Protein AF-A0A2W6ZMG3-F1 (afdb_monomer)

Foldseek 3Di:
DDDDPDDDDPVVVVVVVVVVVVVVLVVLLPDDLVRLVVQLVVLVVQLPDPPDDPVVNVVSVVSSVSSVVSNVVNVVVVVVVVVVVVVVVVVVVD

pLDDT: mean 84.31, std 15.58, range [38.16, 98.44]

Sequence (94 aa):
MTAAKKREPRASRVASEEMARESWATELAELSYNQARIALELALGQLQSEDLEVEAMADLYRLALGYARRCEQVLEQVEQEIIQLDTSNLEEER

Radius of gyration: 21.26 Å; Cα contacts (8 Å, |Δi|>4): 37; chains: 1; bounding box: 67×35×52 Å

Structure (mmCIF, N/CA/C/O backbone):
data_AF-A0A2W6ZMG3-F1
#
_entry.id   AF-A0A2W6ZMG3-F1
#
loop_
_atom_site.group_PDB
_atom_site.id
_atom_site.type_symbol
_atom_site.label_atom_id
_atom_site.label_alt_id
_atom_site.label_comp_id
_atom_site.label_asym_id
_atom_site.label_entity_id
_atom_site.label_seq_id
_atom_site.pdbx_PDB_ins_code
_atom_site.Cartn_x
_atom_site.Cartn_y
_atom_site.Cartn_z
_atom_site.occupancy
_atom_site.B_iso_or_equiv
_atom_site.auth_seq_id
_atom_site.auth_comp_id
_atom_site.auth_asym_id
_atom_site.auth_atom_id
_atom_site.pdbx_PDB_model_num
ATOM 1 N N . MET A 1 1 ? 38.762 -24.590 -24.684 1.00 38.16 1 MET A N 1
ATOM 2 C CA . MET A 1 1 ? 37.959 -24.938 -23.493 1.00 38.16 1 MET A CA 1
ATOM 3 C C . MET A 1 1 ? 36.659 -24.151 -23.558 1.00 38.16 1 MET A C 1
ATOM 5 O O . MET A 1 1 ? 36.645 -22.978 -23.223 1.00 38.16 1 MET A O 1
ATOM 9 N N . THR A 1 2 ? 35.599 -24.738 -24.110 1.00 39.25 2 THR A N 1
ATOM 10 C CA . THR A 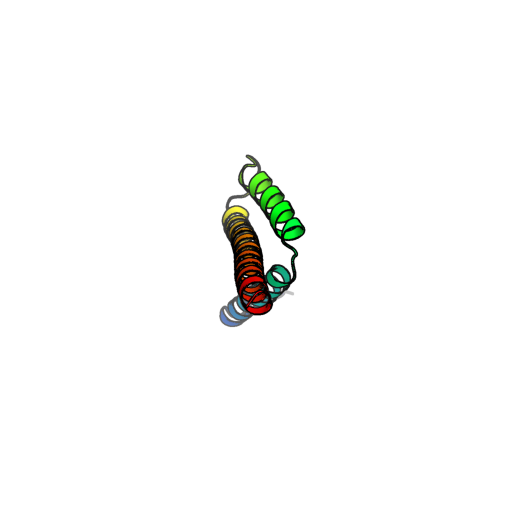1 2 ? 34.290 -24.083 -24.269 1.00 39.25 2 THR A CA 1
ATOM 11 C C . THR A 1 2 ? 33.403 -24.447 -23.085 1.00 39.25 2 THR A C 1
ATOM 13 O O . THR A 1 2 ? 32.972 -25.591 -22.962 1.00 39.25 2 THR A O 1
ATOM 16 N N . ALA A 1 3 ? 33.158 -23.484 -22.196 1.00 43.34 3 ALA A N 1
ATOM 17 C CA . ALA A 1 3 ? 32.217 -23.638 -21.095 1.00 43.34 3 ALA A CA 1
ATOM 18 C C . ALA A 1 3 ? 30.787 -23.727 -21.653 1.00 43.34 3 ALA A C 1
ATOM 20 O O . ALA A 1 3 ? 30.265 -22.770 -22.227 1.00 43.34 3 ALA A O 1
ATOM 21 N N . ALA A 1 4 ? 30.164 -24.895 -21.507 1.00 45.78 4 ALA A N 1
ATOM 22 C CA . ALA A 1 4 ? 28.765 -25.109 -21.843 1.00 45.78 4 ALA A CA 1
ATOM 23 C C . ALA A 1 4 ? 27.883 -24.312 -20.868 1.00 45.78 4 ALA A C 1
ATOM 25 O O . ALA A 1 4 ? 27.820 -24.611 -19.675 1.00 45.78 4 ALA A O 1
ATOM 26 N N . LYS A 1 5 ? 27.203 -23.281 -21.377 1.00 58.03 5 LYS A N 1
ATOM 27 C CA . LYS A 1 5 ? 26.227 -22.488 -20.623 1.00 58.03 5 LYS A CA 1
ATOM 28 C C . LYS A 1 5 ? 25.000 -23.364 -20.350 1.00 58.03 5 LYS A C 1
ATOM 30 O O . LYS A 1 5 ? 24.171 -23.583 -21.232 1.00 58.03 5 LYS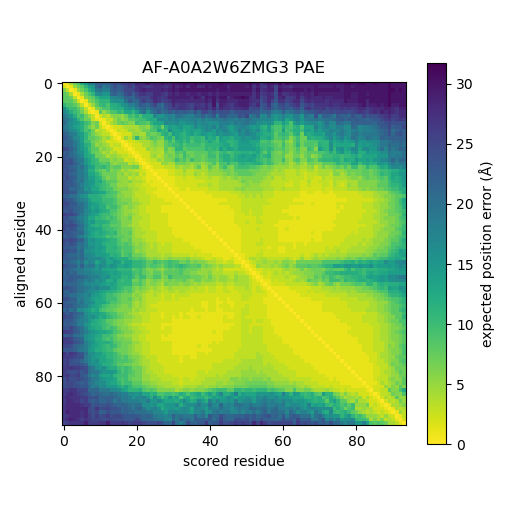 A O 1
ATOM 35 N N . LYS A 1 6 ? 24.944 -23.938 -19.144 1.00 57.50 6 LYS A N 1
ATOM 36 C CA . LYS A 1 6 ? 23.874 -24.820 -18.657 1.00 57.50 6 LYS A CA 1
ATOM 37 C C . LYS A 1 6 ? 22.553 -24.044 -18.678 1.00 57.50 6 LYS A C 1
ATOM 39 O O . LYS A 1 6 ? 22.357 -23.131 -17.886 1.00 57.50 6 LYS A O 1
ATOM 44 N N . ARG A 1 7 ? 21.679 -24.359 -19.637 1.00 59.59 7 ARG A N 1
ATOM 45 C CA . ARG A 1 7 ? 20.318 -23.815 -19.712 1.00 59.59 7 ARG A CA 1
ATOM 46 C C . ARG A 1 7 ? 19.508 -24.403 -18.558 1.00 59.59 7 ARG A C 1
ATOM 48 O O . ARG A 1 7 ? 19.357 -25.621 -18.494 1.00 59.59 7 ARG A O 1
ATOM 55 N N . GLU A 1 8 ? 19.028 -23.562 -17.649 1.00 62.56 8 GLU A N 1
ATOM 56 C CA . GLU A 1 8 ? 18.116 -24.008 -16.596 1.00 62.56 8 GLU A CA 1
ATOM 57 C C . GLU A 1 8 ? 16.796 -24.526 -17.190 1.00 62.56 8 GLU A C 1
ATOM 59 O O . GLU A 1 8 ? 16.290 -23.965 -18.170 1.00 62.56 8 GLU A O 1
ATOM 64 N N . PRO A 1 9 ? 16.228 -25.606 -16.627 1.00 66.94 9 PRO A N 1
ATOM 65 C CA . PRO A 1 9 ? 14.953 -26.135 -17.079 1.00 66.94 9 PRO A CA 1
ATOM 66 C C . PRO A 1 9 ? 13.827 -25.158 -16.724 1.00 66.94 9 PRO A C 1
ATOM 68 O O . PRO A 1 9 ? 13.741 -24.662 -15.604 1.00 66.94 9 PRO A O 1
ATOM 71 N N . ARG A 1 10 ? 12.922 -24.916 -17.680 1.00 59.38 10 ARG A N 1
ATOM 72 C CA . ARG A 1 10 ? 11.807 -23.953 -17.583 1.00 59.38 10 ARG A CA 1
ATOM 73 C C . ARG A 1 10 ? 10.948 -24.126 -16.316 1.00 59.38 10 ARG A C 1
ATOM 75 O O . ARG A 1 10 ? 10.448 -23.136 -15.804 1.00 59.38 10 ARG A O 1
ATOM 82 N N . ALA A 1 11 ? 10.837 -25.347 -15.788 1.00 67.94 11 ALA A N 1
ATOM 83 C CA . ALA A 1 11 ? 10.129 -25.656 -14.541 1.00 67.94 11 ALA A CA 1
ATOM 84 C C . ALA A 1 11 ? 10.812 -25.092 -13.275 1.00 67.94 11 ALA A C 1
ATOM 86 O O . ALA A 1 11 ? 10.123 -24.643 -12.368 1.00 67.94 11 ALA A O 1
ATOM 87 N N . SER A 1 12 ? 12.150 -25.050 -13.238 1.00 69.94 12 SER A N 1
ATOM 88 C CA . SER A 1 12 ? 12.930 -24.473 -12.125 1.00 69.94 12 SER A CA 1
ATOM 89 C C . SER A 1 12 ? 12.696 -22.967 -12.002 1.00 69.94 12 SER A C 1
ATOM 91 O O . SER A 1 12 ? 12.518 -22.436 -10.911 1.00 69.94 12 SER A O 1
ATOM 93 N N . ARG A 1 13 ? 12.621 -22.280 -13.148 1.00 71.19 13 ARG A N 1
ATOM 94 C CA . ARG A 1 13 ? 12.396 -20.832 -13.201 1.00 71.19 13 ARG A CA 1
ATOM 95 C C . ARG A 1 13 ? 10.984 -20.444 -12.758 1.00 71.19 13 ARG A C 1
ATOM 97 O O . ARG A 1 13 ? 10.831 -19.477 -12.030 1.00 71.19 13 ARG A O 1
ATOM 104 N N . VAL A 1 14 ? 9.976 -21.223 -13.157 1.00 67.19 14 VAL A N 1
ATOM 105 C CA . VAL A 1 14 ? 8.579 -20.999 -12.744 1.00 67.19 14 VAL A CA 1
ATOM 106 C C . VAL A 1 14 ? 8.422 -21.189 -11.235 1.00 67.19 14 VAL A C 1
ATOM 108 O O . VAL A 1 14 ? 7.862 -20.319 -10.584 1.00 67.19 14 VAL A O 1
ATOM 111 N N . ALA A 1 15 ? 9.002 -22.250 -10.666 1.00 66.62 15 ALA A N 1
ATOM 112 C CA . ALA A 1 15 ? 8.974 -22.469 -9.219 1.00 66.62 15 ALA A CA 1
ATOM 113 C C . ALA A 1 15 ? 9.661 -21.329 -8.438 1.00 66.62 15 ALA A C 1
ATOM 115 O O . ALA A 1 15 ? 9.161 -20.895 -7.405 1.00 66.62 15 ALA A O 1
ATOM 116 N N . SER A 1 16 ? 10.773 -20.794 -8.955 1.00 69.44 16 SER A N 1
ATOM 117 C CA . SER A 1 16 ? 11.457 -19.645 -8.347 1.00 69.44 16 SER A CA 1
ATOM 118 C C . SER A 1 16 ? 10.642 -18.348 -8.427 1.00 69.44 16 SER A C 1
ATOM 120 O O . SER A 1 16 ? 10.667 -17.560 -7.486 1.00 69.44 16 SER A O 1
ATOM 122 N N . GLU A 1 17 ? 9.939 -18.108 -9.537 1.00 68.81 17 GLU A N 1
ATOM 123 C CA . GLU A 1 17 ? 9.050 -16.949 -9.706 1.00 68.81 17 GLU A CA 1
ATOM 124 C C . GLU A 1 17 ? 7.824 -17.044 -8.778 1.00 68.81 17 GLU A C 1
ATOM 126 O O . GLU A 1 17 ? 7.343 -16.030 -8.278 1.00 68.81 17 GLU A O 1
ATOM 131 N N . GLU A 1 18 ? 7.332 -18.255 -8.520 1.00 67.44 18 GLU A N 1
ATOM 132 C CA . GLU A 1 18 ? 6.182 -18.526 -7.654 1.00 67.44 18 GLU A CA 1
ATOM 133 C C . GLU A 1 18 ? 6.535 -18.354 -6.169 1.00 67.44 18 GLU A C 1
ATOM 135 O O . GLU A 1 18 ? 5.853 -17.616 -5.461 1.00 67.44 18 GLU A O 1
ATOM 140 N N . MET A 1 19 ? 7.681 -18.888 -5.732 1.00 64.75 19 MET A N 1
ATOM 141 C CA . MET A 1 19 ? 8.212 -18.650 -4.383 1.00 64.75 19 MET A CA 1
ATOM 142 C C . MET A 1 19 ? 8.488 -17.163 -4.110 1.00 64.75 19 MET A C 1
ATOM 144 O O . MET A 1 19 ? 8.209 -16.665 -3.021 1.00 64.75 19 MET A O 1
ATOM 148 N N . ALA A 1 20 ? 9.015 -16.431 -5.098 1.00 69.06 20 ALA A N 1
ATOM 149 C CA . ALA A 1 20 ? 9.237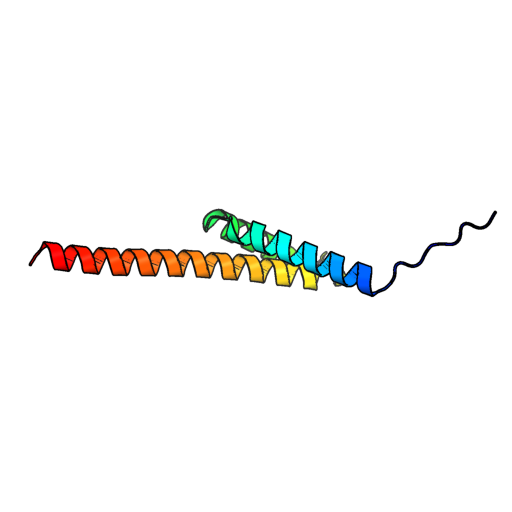 -14.992 -4.969 1.00 69.06 20 ALA A CA 1
ATOM 150 C C . ALA A 1 20 ? 7.917 -14.214 -4.814 1.00 69.06 20 ALA A C 1
ATOM 152 O O . ALA A 1 20 ? 7.854 -13.255 -4.045 1.00 69.06 20 ALA A O 1
ATOM 153 N N . ARG A 1 21 ? 6.846 -14.642 -5.499 1.00 72.31 21 ARG A N 1
ATOM 154 C CA . ARG A 1 21 ? 5.506 -14.051 -5.345 1.00 72.31 21 ARG A CA 1
ATOM 155 C C . ARG A 1 21 ? 4.904 -14.327 -3.969 1.00 72.31 21 ARG A C 1
ATOM 157 O O . ARG A 1 21 ? 4.295 -13.423 -3.407 1.00 72.31 21 ARG A O 1
ATOM 164 N N . GLU A 1 22 ? 5.079 -15.529 -3.424 1.00 72.94 22 GLU A N 1
ATOM 165 C CA . GLU A 1 22 ? 4.610 -15.877 -2.072 1.00 72.94 22 GLU A CA 1
ATOM 166 C C . GLU A 1 22 ? 5.355 -15.102 -0.974 1.00 72.94 22 GLU A C 1
ATOM 168 O O . GLU A 1 22 ? 4.721 -14.569 -0.059 1.00 72.94 22 GLU A O 1
ATOM 173 N N . SER A 1 23 ? 6.684 -14.97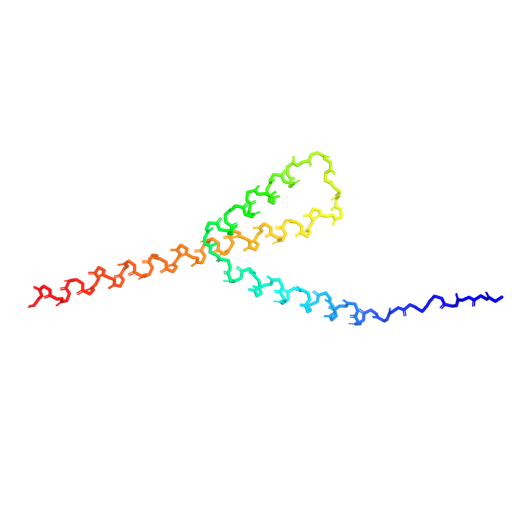7 -1.087 1.00 77.56 23 SER A N 1
ATOM 174 C CA . SER A 1 23 ? 7.493 -14.158 -0.168 1.00 77.56 23 SER A CA 1
ATOM 175 C C . SER A 1 23 ? 6.999 -12.717 -0.152 1.00 77.56 23 SER A C 1
ATOM 177 O O . SER A 1 23 ? 6.704 -12.151 0.897 1.00 77.56 23 SER A O 1
ATOM 179 N N . TRP A 1 24 ? 6.816 -12.147 -1.339 1.00 82.38 24 TRP A N 1
ATOM 180 C CA . TRP A 1 24 ? 6.391 -10.766 -1.471 1.00 82.38 24 TRP A CA 1
ATOM 181 C C . TRP A 1 24 ? 4.939 -10.539 -1.002 1.00 82.38 24 TRP A C 1
ATOM 183 O O . TRP A 1 24 ? 4.643 -9.524 -0.372 1.00 82.38 24 TRP A O 1
ATOM 193 N N . ALA A 1 25 ? 4.031 -11.496 -1.221 1.00 83.69 25 ALA A N 1
ATOM 194 C CA . ALA A 1 25 ? 2.677 -11.434 -0.668 1.00 83.69 25 ALA A CA 1
ATOM 195 C C . ALA A 1 25 ? 2.674 -11.425 0.872 1.00 83.69 25 ALA A C 1
ATOM 197 O O . ALA A 1 25 ? 1.860 -10.729 1.481 1.00 83.69 25 ALA A O 1
ATOM 198 N N . THR A 1 26 ? 3.602 -12.157 1.492 1.00 87.69 26 THR A N 1
ATOM 199 C CA . THR A 1 26 ? 3.776 -12.177 2.951 1.00 87.69 26 THR A CA 1
ATOM 200 C C . THR A 1 26 ? 4.283 -10.826 3.457 1.00 87.69 26 THR A C 1
ATOM 202 O O . THR A 1 26 ? 3.678 -10.241 4.350 1.00 87.69 26 THR A O 1
ATOM 205 N N . GLU A 1 27 ? 5.320 -10.272 2.825 1.00 89.88 27 GLU A N 1
ATOM 206 C CA . GLU A 1 27 ? 5.869 -8.951 3.171 1.00 89.88 27 GLU A CA 1
ATOM 207 C C . GLU A 1 27 ? 4.821 -7.831 3.048 1.00 89.88 27 GLU A C 1
ATOM 209 O O . GLU A 1 27 ? 4.745 -6.942 3.894 1.00 89.88 27 GLU A O 1
ATOM 214 N N . LEU A 1 28 ? 3.968 -7.887 2.020 1.00 93.00 28 LEU A N 1
ATOM 215 C CA . LEU A 1 28 ? 2.837 -6.971 1.836 1.00 93.00 28 LEU A CA 1
ATOM 216 C C . LEU A 1 28 ? 1.832 -7.032 2.990 1.00 93.00 28 LEU A C 1
ATOM 218 O O . LEU A 1 28 ? 1.335 -5.991 3.427 1.00 93.00 28 LEU A O 1
ATOM 222 N N . ALA A 1 29 ? 1.516 -8.238 3.464 1.00 92.44 29 ALA A N 1
ATOM 223 C CA . ALA A 1 29 ? 0.536 -8.450 4.523 1.00 92.44 29 ALA A CA 1
ATOM 224 C C . ALA A 1 29 ? 0.993 -7.869 5.872 1.00 92.44 29 ALA A C 1
ATOM 226 O O . ALA A 1 29 ? 0.156 -7.467 6.680 1.00 92.44 29 ALA A O 1
ATOM 227 N N . GLU A 1 30 ? 2.303 -7.767 6.101 1.00 95.31 30 GLU A N 1
ATOM 228 C CA . GLU A 1 30 ? 2.879 -7.219 7.335 1.00 95.31 30 GLU A CA 1
ATOM 229 C C . GLU A 1 30 ? 2.907 -5.683 7.374 1.00 95.31 30 GLU A C 1
ATOM 231 O O . GLU A 1 30 ? 3.110 -5.088 8.434 1.00 95.31 30 GLU A O 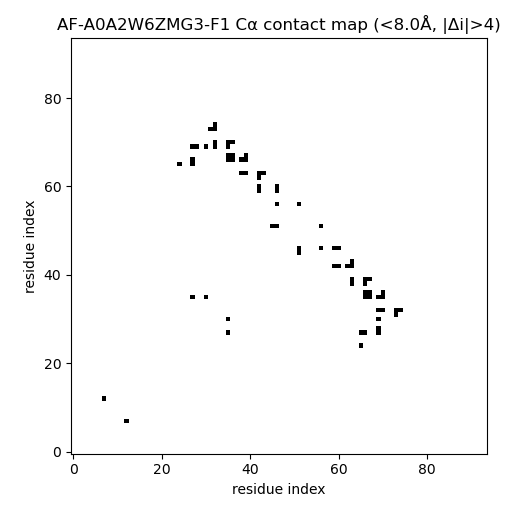1
ATOM 236 N N . LEU A 1 31 ? 2.663 -5.005 6.247 1.00 97.44 31 LEU A N 1
ATOM 237 C CA . LEU A 1 31 ? 2.681 -3.544 6.203 1.00 97.44 31 LEU A CA 1
ATOM 238 C C . LEU A 1 31 ? 1.505 -2.942 6.974 1.00 97.44 31 LEU A C 1
ATOM 240 O O . LEU A 1 31 ? 0.355 -3.363 6.832 1.00 97.44 31 LEU A O 1
ATOM 244 N N . SER A 1 32 ? 1.777 -1.881 7.733 1.00 98.06 32 SER A N 1
ATOM 245 C CA . SER A 1 32 ? 0.735 -0.973 8.223 1.00 98.06 32 SER A CA 1
ATOM 246 C C . SER A 1 32 ? 0.109 -0.181 7.071 1.00 98.06 32 SER A C 1
ATOM 248 O O . SER A 1 32 ? 0.719 -0.019 6.010 1.00 98.06 32 SER A O 1
ATOM 250 N N . TYR A 1 33 ? -1.074 0.401 7.302 1.00 98.00 33 TYR A N 1
ATOM 251 C CA . TYR A 1 33 ? -1.737 1.264 6.318 1.00 98.00 33 TYR A CA 1
ATOM 252 C C . TYR A 1 33 ? -0.815 2.371 5.787 1.00 98.00 33 TYR A C 1
ATOM 254 O O . TYR A 1 33 ? -0.698 2.558 4.580 1.00 98.00 33 TYR A O 1
ATOM 262 N N . ASN A 1 34 ? -0.117 3.082 6.679 1.00 98.12 34 ASN A N 1
ATOM 263 C CA . ASN A 1 34 ? 0.761 4.182 6.279 1.00 98.12 34 ASN A CA 1
ATOM 264 C C . ASN A 1 34 ? 1.957 3.705 5.453 1.00 98.12 34 ASN A C 1
ATOM 266 O O . ASN A 1 34 ? 2.326 4.373 4.491 1.00 98.12 34 ASN A O 1
ATOM 270 N N . GLN A 1 35 ? 2.542 2.557 5.798 1.00 98.25 35 GLN A N 1
ATOM 271 C CA . GLN A 1 35 ? 3.637 1.982 5.018 1.00 98.25 35 GLN A CA 1
ATOM 272 C C . GLN A 1 35 ? 3.158 1.557 3.627 1.00 98.25 35 GLN A C 1
ATOM 274 O O . GLN A 1 35 ? 3.789 1.925 2.639 1.00 98.25 35 GLN A O 1
ATOM 279 N N . ALA A 1 36 ? 2.024 0.854 3.541 1.00 97.94 36 ALA A N 1
ATOM 280 C CA . ALA A 1 36 ? 1.432 0.450 2.268 1.00 97.94 36 ALA A CA 1
ATOM 281 C C . ALA A 1 36 ? 1.067 1.667 1.398 1.00 97.94 36 ALA A C 1
ATOM 283 O O . ALA A 1 36 ? 1.393 1.689 0.214 1.00 97.94 36 ALA A O 1
ATOM 284 N N . ARG A 1 37 ? 0.487 2.722 1.987 1.00 98.38 37 ARG A N 1
ATOM 285 C CA . ARG A 1 37 ? 0.133 3.962 1.278 1.00 98.38 37 ARG A CA 1
ATOM 286 C C . ARG A 1 37 ? 1.361 4.689 0.728 1.00 98.38 37 ARG A C 1
ATOM 288 O O . ARG A 1 37 ? 1.364 5.070 -0.437 1.00 98.38 37 ARG A O 1
ATOM 295 N N . ILE A 1 38 ? 2.406 4.871 1.538 1.00 98.44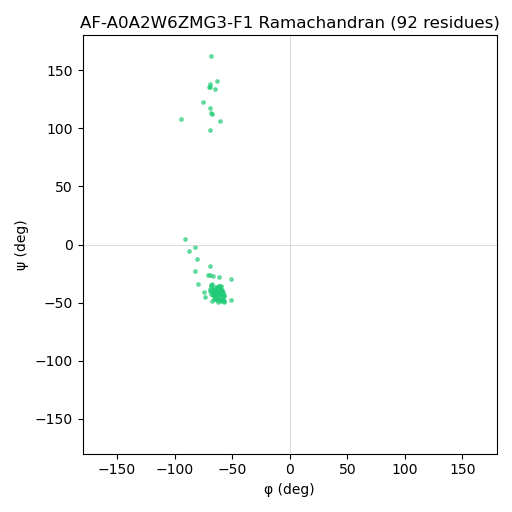 38 ILE A N 1
ATOM 296 C CA . ILE A 1 38 ? 3.649 5.525 1.090 1.00 98.44 38 ILE A CA 1
ATOM 297 C C . ILE A 1 38 ? 4.306 4.704 -0.026 1.00 98.44 38 ILE A C 1
ATOM 299 O O . ILE A 1 38 ? 4.741 5.261 -1.031 1.00 98.44 38 ILE A O 1
ATOM 303 N N . ALA A 1 39 ? 4.355 3.379 0.123 1.00 97.44 39 ALA A N 1
ATOM 304 C CA . ALA A 1 39 ? 4.911 2.501 -0.899 1.00 97.44 39 ALA A CA 1
ATOM 305 C C . ALA A 1 39 ? 4.099 2.546 -2.208 1.00 97.44 39 ALA A C 1
ATOM 307 O O . ALA A 1 39 ? 4.685 2.587 -3.290 1.00 97.44 39 ALA A O 1
ATOM 308 N N . LEU A 1 40 ? 2.767 2.624 -2.118 1.00 98.00 40 LEU A N 1
ATOM 309 C CA . LEU A 1 40 ? 1.886 2.835 -3.265 1.00 98.00 40 LEU A CA 1
ATOM 310 C C . LEU A 1 40 ? 2.181 4.164 -3.970 1.00 98.00 40 LEU A C 1
ATOM 312 O O . LEU A 1 40 ? 2.330 4.181 -5.187 1.00 98.00 40 LEU A O 1
ATOM 316 N N . GLU A 1 41 ? 2.303 5.264 -3.227 1.00 98.06 41 GLU A N 1
ATOM 317 C CA . GLU A 1 41 ? 2.621 6.585 -3.787 1.00 98.06 41 GLU A CA 1
ATOM 318 C C . GLU A 1 41 ? 3.965 6.582 -4.526 1.00 98.06 41 GLU A C 1
ATOM 320 O O . GLU A 1 41 ? 4.066 7.101 -5.638 1.00 98.06 41 GLU A O 1
ATOM 325 N N . LEU A 1 42 ? 4.980 5.926 -3.957 1.00 97.25 42 LEU A N 1
ATOM 326 C CA . LEU A 1 42 ? 6.283 5.756 -4.601 1.00 97.25 42 LEU A CA 1
ATOM 327 C C . LEU A 1 42 ? 6.196 4.905 -5.874 1.00 97.25 42 LEU A C 1
ATOM 329 O O . LEU A 1 42 ? 6.841 5.231 -6.872 1.00 97.25 42 LEU A O 1
ATOM 333 N N . ALA A 1 43 ? 5.411 3.825 -5.857 1.00 95.75 43 ALA A N 1
ATOM 334 C CA . ALA A 1 43 ? 5.210 2.975 -7.028 1.00 95.75 43 ALA A CA 1
ATOM 335 C C . ALA A 1 43 ? 4.465 3.722 -8.146 1.00 95.75 43 ALA A C 1
ATOM 337 O O . ALA A 1 43 ? 4.837 3.617 -9.313 1.00 95.75 43 ALA A O 1
ATOM 338 N N . LEU A 1 44 ? 3.456 4.524 -7.796 1.00 96.56 44 LEU A N 1
ATOM 339 C CA . LEU A 1 44 ? 2.727 5.365 -8.745 1.00 96.56 44 LEU A CA 1
ATOM 340 C C . LEU A 1 44 ? 3.623 6.443 -9.357 1.00 96.56 44 LEU A C 1
ATOM 342 O O . LEU A 1 44 ? 3.586 6.630 -10.570 1.00 96.56 44 LEU A O 1
ATOM 346 N N . GLY A 1 45 ? 4.462 7.103 -8.553 1.00 96.00 45 GLY A N 1
ATOM 347 C CA . GLY A 1 45 ? 5.425 8.083 -9.058 1.00 96.00 45 GLY A CA 1
ATOM 348 C C . GLY A 1 45 ? 6.409 7.472 -10.059 1.00 96.00 45 GLY A C 1
ATOM 349 O O . GLY A 1 45 ? 6.693 8.071 -11.091 1.00 96.00 45 GLY A O 1
ATOM 350 N N . GLN A 1 46 ? 6.872 6.246 -9.803 1.00 94.44 46 GLN A N 1
ATOM 351 C CA . GLN A 1 46 ? 7.728 5.515 -10.740 1.00 94.44 46 GLN A CA 1
ATOM 352 C C . GLN A 1 46 ? 6.983 5.101 -12.016 1.00 94.44 46 GLN A C 1
ATOM 354 O O . GLN A 1 46 ? 7.519 5.276 -13.104 1.00 94.44 46 GLN A O 1
ATOM 359 N N . LEU A 1 47 ? 5.741 4.610 -11.907 1.00 94.06 47 LEU A N 1
ATOM 360 C CA . LEU A 1 47 ? 4.901 4.260 -13.066 1.00 94.06 47 LEU A CA 1
ATOM 361 C C . LEU A 1 47 ? 4.603 5.456 -13.976 1.00 94.06 47 LEU A C 1
ATOM 363 O O . LEU A 1 47 ? 4.354 5.270 -15.163 1.00 94.06 47 LEU A O 1
ATOM 367 N N . GLN A 1 48 ? 4.593 6.662 -13.413 1.00 93.06 48 GLN A N 1
ATOM 368 C CA . GLN A 1 48 ? 4.373 7.913 -14.136 1.00 93.06 48 GLN A CA 1
ATOM 369 C C . GLN A 1 48 ? 5.664 8.510 -14.716 1.00 93.06 48 GLN A C 1
ATOM 371 O O . GLN A 1 48 ? 5.590 9.509 -15.427 1.00 93.06 48 GLN A O 1
ATOM 376 N N . SER A 1 49 ? 6.831 7.928 -14.422 1.00 93.44 49 SER A N 1
ATOM 377 C CA . SER A 1 49 ? 8.113 8.393 -14.949 1.00 93.44 49 SER A CA 1
ATOM 378 C C . SER A 1 49 ? 8.239 8.104 -16.445 1.00 93.44 49 SER A C 1
ATOM 380 O O . SER A 1 49 ? 7.974 6.989 -16.893 1.00 93.44 49 SER A O 1
ATOM 382 N N . GLU A 1 50 ? 8.718 9.086 -17.212 1.00 87.69 50 GLU A N 1
ATOM 383 C CA . GLU A 1 50 ? 9.008 8.932 -18.646 1.00 87.69 50 GLU A CA 1
ATOM 384 C C . GLU A 1 50 ? 10.218 8.015 -18.910 1.00 87.69 50 GLU A C 1
ATOM 386 O O . GLU A 1 50 ? 10.353 7.473 -20.005 1.00 87.69 50 GLU A O 1
ATOM 391 N N . ASP A 1 51 ? 11.058 7.791 -17.894 1.00 89.38 51 ASP A N 1
ATOM 392 C CA . ASP A 1 51 ? 12.275 6.972 -17.970 1.00 89.38 51 ASP A CA 1
ATOM 393 C C . ASP A 1 51 ? 12.043 5.487 -17.616 1.00 89.38 51 ASP A C 1
ATOM 395 O O . ASP A 1 51 ? 12.997 4.715 -17.497 1.00 89.38 51 ASP A O 1
ATOM 399 N N . LEU A 1 52 ? 10.794 5.064 -17.386 1.00 89.25 52 LEU A N 1
ATOM 400 C CA . LEU A 1 52 ? 10.499 3.695 -16.961 1.00 89.25 52 LEU A CA 1
ATOM 401 C C . LEU A 1 52 ? 10.624 2.694 -18.120 1.00 89.25 52 LEU A C 1
ATOM 403 O O . LEU A 1 52 ? 9.913 2.773 -19.121 1.00 89.25 52 LEU A O 1
ATOM 407 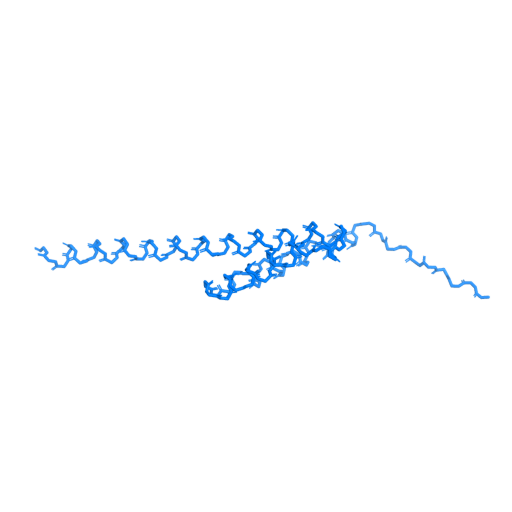N N . GLU A 1 53 ? 11.481 1.687 -17.942 1.00 87.94 53 GLU A N 1
ATOM 408 C CA . GLU A 1 53 ? 11.601 0.570 -18.881 1.00 87.94 53 GLU A CA 1
ATOM 409 C C . GLU A 1 53 ? 10.304 -0.258 -18.933 1.00 87.94 53 GLU A C 1
ATOM 411 O O . GLU A 1 53 ? 9.733 -0.630 -17.901 1.00 87.94 53 GLU A O 1
ATOM 416 N N . VAL A 1 54 ? 9.847 -0.593 -20.146 1.00 82.62 54 VAL A N 1
ATOM 417 C CA . VAL A 1 54 ? 8.574 -1.303 -20.389 1.00 82.62 54 VAL A CA 1
ATOM 418 C C . VAL A 1 54 ? 8.555 -2.670 -19.702 1.00 82.62 54 VAL A C 1
ATOM 420 O O . VAL A 1 54 ? 7.526 -3.101 -19.179 1.00 82.62 54 VAL A O 1
ATOM 423 N N . GLU A 1 55 ? 9.701 -3.341 -19.655 1.00 82.75 55 GLU A N 1
ATOM 424 C CA . GLU A 1 55 ? 9.896 -4.617 -18.979 1.00 82.75 55 GLU A CA 1
ATOM 425 C C . GLU A 1 55 ? 9.626 -4.520 -17.469 1.00 82.75 55 GLU A C 1
ATOM 427 O O . GLU A 1 55 ? 9.051 -5.445 -16.895 1.00 82.75 55 GLU A O 1
ATOM 432 N N . ALA A 1 56 ? 9.968 -3.391 -16.836 1.00 85.62 56 ALA A N 1
ATOM 433 C CA . ALA A 1 56 ? 9.739 -3.148 -15.412 1.00 85.62 56 ALA A CA 1
ATOM 434 C C . ALA A 1 56 ? 8.306 -2.677 -15.102 1.00 85.62 56 ALA A C 1
ATOM 436 O O . ALA A 1 56 ? 7.824 -2.877 -13.982 1.00 85.62 56 ALA A O 1
ATOM 437 N N . MET A 1 57 ? 7.587 -2.105 -16.080 1.00 88.69 57 MET A N 1
ATOM 438 C CA . MET A 1 57 ? 6.223 -1.591 -15.880 1.00 88.69 57 MET A CA 1
ATOM 439 C C . MET A 1 57 ? 5.261 -2.655 -15.351 1.00 88.69 57 MET A C 1
ATOM 441 O O . MET A 1 57 ? 4.466 -2.380 -14.454 1.00 88.69 57 MET A O 1
ATOM 445 N N . ALA A 1 58 ? 5.307 -3.872 -15.901 1.00 89.31 58 ALA A N 1
ATOM 446 C CA . ALA A 1 58 ? 4.347 -4.917 -15.552 1.00 89.31 58 ALA A CA 1
ATOM 447 C C . ALA A 1 58 ? 4.504 -5.391 -14.100 1.00 89.31 58 ALA A C 1
ATOM 449 O O . ALA A 1 58 ? 3.505 -5.628 -13.417 1.00 89.31 58 ALA A O 1
ATOM 450 N N . ASP A 1 59 ? 5.742 -5.523 -13.627 1.00 89.31 59 ASP A N 1
ATOM 451 C CA . ASP A 1 59 ? 6.023 -5.951 -12.258 1.00 89.31 59 ASP A CA 1
ATOM 452 C C . ASP A 1 59 ? 5.743 -4.817 -11.266 1.00 89.31 59 ASP A C 1
ATOM 454 O O . ASP A 1 59 ? 5.078 -5.044 -10.254 1.00 89.31 59 ASP A O 1
ATOM 458 N N . LEU A 1 60 ? 6.118 -3.581 -11.608 1.00 92.62 60 LEU A N 1
ATOM 459 C CA . LEU A 1 60 ? 5.819 -2.400 -10.800 1.00 92.62 60 LEU A CA 1
ATOM 460 C C . LEU A 1 60 ? 4.307 -2.134 -10.687 1.00 92.62 60 LEU A C 1
ATOM 462 O O . LEU A 1 60 ? 3.814 -1.773 -9.621 1.00 92.62 60 LEU A O 1
ATOM 466 N N . TYR A 1 61 ? 3.543 -2.375 -11.755 1.00 93.38 61 TYR A N 1
ATOM 467 C CA . TYR A 1 61 ? 2.084 -2.273 -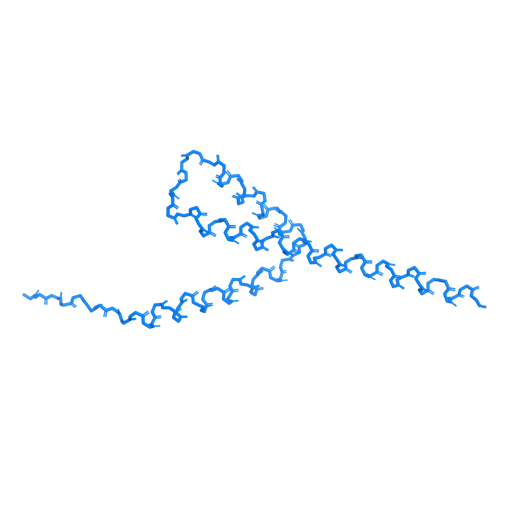11.727 1.00 93.38 61 TYR A CA 1
ATOM 468 C C . TYR A 1 61 ? 1.448 -3.311 -10.798 1.00 93.38 61 TYR A C 1
ATOM 470 O O . TYR A 1 61 ? 0.579 -2.975 -9.991 1.00 93.38 61 TYR A O 1
ATOM 478 N N . ARG A 1 62 ? 1.895 -4.574 -10.861 1.00 92.56 62 ARG A N 1
ATOM 479 C CA . ARG A 1 62 ? 1.439 -5.601 -9.909 1.00 92.56 62 ARG A CA 1
ATOM 480 C C . ARG A 1 62 ? 1.802 -5.207 -8.481 1.00 92.56 62 ARG A C 1
ATOM 482 O O . ARG A 1 62 ? 1.005 -5.454 -7.578 1.00 92.56 62 ARG A O 1
ATOM 489 N N . LEU A 1 63 ? 2.967 -4.585 -8.295 1.00 93.25 63 LEU A N 1
ATOM 490 C CA . LEU A 1 63 ? 3.429 -4.094 -7.002 1.00 93.25 63 LEU A CA 1
ATOM 491 C C . LEU A 1 63 ? 2.519 -3.011 -6.429 1.00 93.25 63 LEU A C 1
ATOM 493 O O . LEU A 1 63 ? 2.032 -3.154 -5.308 1.00 93.25 63 LEU A O 1
ATOM 497 N N . ALA A 1 64 ? 2.188 -2.009 -7.239 1.00 96.06 64 ALA A N 1
ATOM 498 C CA . ALA A 1 64 ? 1.211 -0.986 -6.888 1.00 96.06 64 ALA A CA 1
ATOM 499 C C . ALA A 1 64 ? -0.157 -1.596 -6.534 1.00 96.06 64 ALA A C 1
ATOM 501 O O . ALA A 1 64 ? -0.750 -1.242 -5.517 1.00 96.06 64 ALA A O 1
ATOM 502 N N . LEU A 1 65 ? -0.641 -2.568 -7.314 1.00 96.69 65 LEU A N 1
ATOM 503 C CA . LEU A 1 65 ? -1.912 -3.234 -7.024 1.00 96.69 65 LEU A CA 1
ATOM 504 C C . LEU A 1 65 ? -1.879 -4.005 -5.693 1.00 96.69 65 LEU A C 1
ATOM 506 O O . LEU A 1 65 ? -2.871 -4.020 -4.968 1.00 96.69 65 LEU A O 1
ATOM 510 N N . GLY A 1 66 ? -0.744 -4.623 -5.357 1.00 96.31 66 GLY A N 1
ATOM 511 C CA . GLY A 1 66 ? -0.530 -5.263 -4.059 1.00 96.31 66 GLY A CA 1
ATOM 512 C C . GLY A 1 66 ? -0.657 -4.272 -2.902 1.00 96.31 66 GLY A C 1
ATOM 513 O O . GLY A 1 66 ? -1.410 -4.526 -1.962 1.00 96.31 66 GLY A O 1
ATOM 514 N N . TYR A 1 67 ? 0.015 -3.120 -2.992 1.00 97.94 67 TYR A N 1
ATOM 515 C CA . TYR A 1 67 ? -0.075 -2.083 -1.962 1.00 97.94 67 TYR A CA 1
ATOM 516 C C . TYR A 1 67 ? -1.489 -1.508 -1.823 1.00 97.94 67 TYR A C 1
ATOM 518 O O . TYR A 1 67 ? -1.965 -1.346 -0.702 1.00 97.94 67 TYR A O 1
ATOM 526 N N . ALA A 1 68 ? -2.186 -1.263 -2.937 1.00 98.12 68 ALA A N 1
ATOM 527 C CA . ALA A 1 68 ? -3.565 -0.771 -2.919 1.00 98.12 68 ALA A CA 1
ATOM 528 C C . ALA A 1 68 ? -4.513 -1.743 -2.199 1.00 98.12 68 ALA A C 1
ATOM 530 O O . ALA A 1 68 ? -5.233 -1.339 -1.288 1.00 98.12 68 ALA A O 1
ATOM 531 N N . ARG A 1 69 ? -4.431 -3.041 -2.520 1.00 97.75 69 ARG A N 1
ATOM 532 C CA . ARG A 1 69 ? -5.217 -4.083 -1.837 1.00 97.75 69 ARG A CA 1
ATOM 533 C C . ARG A 1 69 ? -4.919 -4.147 -0.344 1.00 97.75 69 ARG A C 1
ATOM 535 O O . ARG A 1 69 ? -5.828 -4.340 0.453 1.00 97.75 69 ARG A O 1
ATOM 542 N N . ARG A 1 70 ? -3.653 -3.981 0.055 1.00 97.75 70 ARG A N 1
ATOM 543 C CA . ARG A 1 70 ? -3.297 -3.943 1.478 1.00 97.75 70 ARG A CA 1
ATOM 544 C C . ARG A 1 70 ? -3.931 -2.741 2.178 1.00 97.75 70 ARG A C 1
ATOM 546 O O . ARG A 1 70 ? -4.431 -2.893 3.289 1.00 97.75 70 ARG A O 1
ATOM 553 N N . CYS A 1 71 ? -3.926 -1.567 1.547 1.00 98.31 71 CYS A N 1
ATOM 554 C CA . CYS A 1 71 ? -4.615 -0.392 2.079 1.00 98.31 71 CYS A CA 1
ATOM 555 C C . CYS A 1 71 ? -6.112 -0.661 2.280 1.00 98.31 71 CYS A C 1
ATOM 557 O O . CYS A 1 71 ? -6.615 -0.390 3.366 1.00 98.31 71 CYS A O 1
ATOM 559 N N . GLU A 1 72 ? -6.788 -1.234 1.280 1.00 98.38 72 GLU A N 1
ATOM 560 C CA . GLU A 1 72 ? -8.208 -1.612 1.356 1.00 98.38 72 GLU A CA 1
ATOM 561 C C . GLU A 1 72 ? -8.473 -2.571 2.524 1.00 98.38 72 GLU A C 1
ATOM 563 O O . GLU A 1 72 ? -9.304 -2.276 3.375 1.00 98.38 72 GLU A O 1
ATOM 568 N N . GLN A 1 73 ? -7.688 -3.645 2.649 1.00 98.00 73 GLN A N 1
ATOM 569 C CA . GLN A 1 73 ? -7.834 -4.623 3.734 1.00 98.00 73 GLN A CA 1
ATOM 570 C C . GLN A 1 73 ? -7.704 -4.006 5.130 1.00 98.00 73 GLN A C 1
ATOM 572 O O . GLN A 1 73 ? -8.429 -4.387 6.046 1.00 98.00 73 GLN A O 1
ATOM 577 N N . VAL A 1 74 ? -6.762 -3.075 5.326 1.00 97.88 74 VAL A N 1
ATOM 578 C CA . VAL A 1 74 ? -6.608 -2.418 6.633 1.00 97.88 74 VAL A CA 1
ATOM 579 C C . VAL A 1 74 ? -7.796 -1.501 6.924 1.00 97.88 74 VAL A C 1
ATOM 581 O O . VAL A 1 74 ? -8.244 -1.447 8.065 1.00 97.88 74 VAL A O 1
ATOM 584 N N . LEU A 1 75 ? -8.324 -0.802 5.916 1.00 98.25 75 LEU A N 1
ATOM 585 C CA . LEU A 1 75 ? -9.505 0.047 6.085 1.00 98.25 75 LEU A CA 1
ATOM 586 C C . LEU A 1 75 ? -10.760 -0.776 6.392 1.00 98.25 75 LEU A C 1
ATOM 588 O O . LEU A 1 75 ? -11.484 -0.423 7.317 1.00 98.25 75 LEU A O 1
ATOM 592 N N . GLU A 1 76 ? -10.974 -1.886 5.685 1.00 98.06 76 GLU A N 1
ATOM 593 C CA . GLU A 1 76 ? -12.071 -2.824 5.958 1.00 98.06 76 GLU A CA 1
ATOM 594 C C . GLU A 1 76 ? -11.982 -3.385 7.383 1.00 98.06 76 GLU A C 1
ATOM 596 O O . GLU A 1 76 ? -12.981 -3.435 8.096 1.00 98.06 76 GLU A O 1
ATOM 601 N N . GLN A 1 77 ? -10.782 -3.760 7.837 1.00 97.00 77 GLN A N 1
ATOM 602 C CA . GLN A 1 77 ? -10.573 -4.247 9.201 1.00 97.00 77 GLN A CA 1
ATOM 603 C C . GLN A 1 77 ? -10.955 -3.188 10.248 1.00 97.00 77 GLN A C 1
ATOM 605 O O . GLN A 1 77 ? -11.677 -3.494 11.195 1.00 97.00 77 GLN A O 1
ATOM 610 N N . VAL A 1 78 ? -10.525 -1.937 10.056 1.00 97.06 78 VAL A N 1
ATOM 611 C CA . VAL A 1 78 ? -10.875 -0.824 10.955 1.00 97.06 78 VAL A CA 1
ATOM 612 C C . VAL A 1 78 ? -12.378 -0.533 10.925 1.00 97.06 78 VAL A C 1
ATOM 614 O O . VAL A 1 78 ? -12.972 -0.291 11.972 1.00 97.06 78 VAL A O 1
ATOM 617 N N . GLU A 1 79 ? -13.015 -0.581 9.754 1.00 97.12 79 GLU A N 1
ATOM 618 C CA . GLU A 1 79 ? -14.468 -0.432 9.630 1.00 97.12 79 GLU A CA 1
ATOM 619 C C . GLU A 1 79 ? -15.207 -1.493 10.460 1.00 97.12 79 GLU A C 1
ATOM 621 O O . GLU A 1 79 ? -16.103 -1.155 11.235 1.00 97.12 79 GLU A O 1
ATOM 626 N N . GLN A 1 80 ? -14.797 -2.762 10.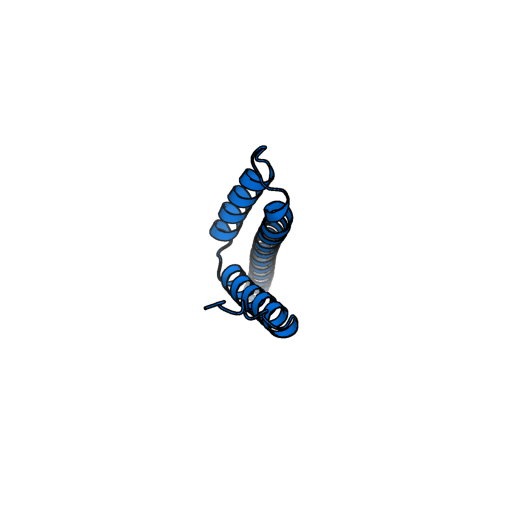363 1.00 95.62 80 GLN A N 1
ATOM 627 C CA . GLN A 1 80 ? -15.391 -3.842 11.155 1.00 95.62 80 GLN A CA 1
ATOM 628 C C . GLN A 1 80 ? -15.170 -3.657 12.661 1.00 95.62 80 GLN A C 1
ATOM 630 O O . GLN A 1 80 ? -16.088 -3.900 13.444 1.00 95.62 80 GLN A O 1
ATOM 635 N N . GLU A 1 81 ? -13.986 -3.207 13.079 1.00 95.62 81 GLU A N 1
ATOM 636 C CA . GLU A 1 81 ? -13.690 -2.912 14.487 1.00 95.62 81 GLU A CA 1
ATOM 637 C C . GLU A 1 81 ? -14.590 -1.801 15.044 1.00 95.62 81 GLU A C 1
ATOM 639 O O . GLU A 1 81 ? -15.104 -1.925 16.156 1.00 95.62 81 GLU A O 1
ATOM 644 N N . ILE A 1 82 ? -14.842 -0.747 14.260 1.00 95.44 82 ILE A N 1
ATOM 645 C CA . ILE A 1 82 ? -15.748 0.345 14.644 1.00 95.44 82 ILE A CA 1
ATOM 646 C C . ILE A 1 82 ? -17.189 -0.165 14.779 1.00 95.44 82 ILE A C 1
ATOM 648 O O . ILE A 1 82 ? -17.829 0.094 15.794 1.00 95.44 82 ILE A O 1
ATOM 652 N N . ILE A 1 83 ? -17.685 -0.940 13.808 1.00 93.44 83 ILE A N 1
ATOM 653 C CA . ILE A 1 83 ? -19.043 -1.516 13.854 1.00 93.44 83 ILE A CA 1
ATOM 654 C C . ILE A 1 83 ? -19.233 -2.396 15.104 1.00 93.44 83 ILE A C 1
ATOM 656 O O . ILE A 1 83 ? -20.283 -2.353 15.756 1.00 93.44 83 ILE A O 1
ATOM 660 N N . GLN A 1 84 ? -18.222 -3.198 15.456 1.00 92.81 84 GLN A N 1
ATOM 661 C CA . GLN A 1 84 ? -18.248 -4.042 16.656 1.00 92.81 84 GLN A CA 1
ATOM 662 C C . GLN A 1 84 ? -18.245 -3.214 17.946 1.00 92.81 84 GLN A C 1
ATOM 664 O O . GLN A 1 84 ? -18.982 -3.540 18.882 1.00 92.81 84 GLN A O 1
ATOM 669 N N . LEU A 1 85 ? -17.459 -2.136 17.994 1.00 91.56 85 LEU A N 1
ATOM 670 C CA . LEU A 1 85 ? -17.428 -1.221 19.134 1.00 91.56 85 LEU A CA 1
ATOM 671 C C . LEU A 1 85 ? -18.779 -0.520 19.334 1.00 91.56 85 LEU A C 1
ATOM 673 O O . LEU A 1 85 ? -19.293 -0.498 20.451 1.00 91.56 85 LEU A O 1
ATOM 677 N N . ASP A 1 86 ? -19.383 -0.011 18.258 1.00 83.50 86 ASP A N 1
ATOM 678 C CA . ASP A 1 86 ? -20.694 0.645 18.305 1.00 83.50 86 ASP A CA 1
ATOM 679 C C . ASP A 1 86 ? -21.782 -0.309 18.816 1.00 83.50 86 ASP A C 1
ATOM 681 O O . ASP A 1 86 ? -22.607 0.063 19.651 1.00 83.50 86 ASP A O 1
ATOM 685 N N . THR A 1 87 ? -21.754 -1.567 18.367 1.00 82.00 87 THR A N 1
ATOM 686 C CA . THR A 1 87 ? -22.682 -2.606 18.839 1.00 82.00 87 THR A CA 1
ATOM 687 C C . THR A 1 87 ? -22.489 -2.904 20.328 1.00 82.00 87 THR A C 1
ATOM 689 O O . THR A 1 87 ? -23.470 -3.006 21.059 1.00 82.00 87 THR A O 1
ATOM 692 N N . SER A 1 88 ? -21.239 -2.992 20.792 1.00 81.25 88 SER A N 1
ATOM 693 C CA . SER A 1 88 ? -20.926 -3.290 22.198 1.00 81.25 88 SER A CA 1
ATOM 694 C C . SER A 1 88 ? -21.392 -2.168 23.133 1.00 81.25 88 SER A C 1
ATOM 696 O O . SER A 1 88 ? -22.011 -2.441 24.159 1.00 81.25 88 SER A O 1
ATOM 698 N N . ASN A 1 89 ? -21.191 -0.904 22.743 1.00 75.25 89 ASN A N 1
ATOM 699 C CA . ASN A 1 89 ? -21.689 0.245 23.508 1.00 75.25 89 ASN A CA 1
ATOM 700 C C . ASN A 1 89 ? -23.221 0.217 23.664 1.00 75.25 89 ASN A C 1
ATOM 702 O O . ASN A 1 89 ? -23.741 0.520 24.734 1.00 75.25 89 ASN A O 1
ATOM 706 N N . LEU A 1 90 ? -23.955 -0.180 22.617 1.00 72.88 90 LEU A N 1
ATOM 707 C CA . LEU A 1 90 ? -25.419 -0.292 22.665 1.00 72.88 90 LEU A CA 1
ATOM 708 C C . LEU A 1 90 ? -25.912 -1.439 23.560 1.00 72.88 90 LEU A C 1
ATOM 710 O O . LEU A 1 90 ? -27.042 -1.386 24.044 1.00 72.88 90 LEU A O 1
ATOM 714 N N . GLU A 1 91 ? -25.112 -2.487 23.755 1.00 76.94 91 GLU A N 1
ATOM 715 C CA . GLU A 1 91 ? -25.439 -3.596 24.656 1.00 76.94 91 GLU A CA 1
ATOM 716 C C . GLU A 1 91 ? -25.159 -3.252 26.125 1.00 76.94 91 GLU A C 1
ATOM 718 O O . GLU A 1 91 ? -25.924 -3.674 26.989 1.00 76.94 91 GLU A O 1
ATOM 723 N N . GLU A 1 92 ? -24.125 -2.453 26.413 1.00 68.69 92 GLU A N 1
ATOM 724 C CA . GLU A 1 92 ? -23.791 -1.999 27.773 1.00 68.69 92 GLU A CA 1
ATOM 725 C C . GLU A 1 92 ? -24.785 -0.966 28.341 1.00 68.69 92 GLU A C 1
ATOM 727 O O . GLU A 1 92 ? -24.959 -0.883 29.558 1.00 68.69 92 GLU A O 1
ATOM 732 N N . GLU A 1 93 ? -25.465 -0.193 27.487 1.00 62.81 93 GLU A N 1
ATOM 733 C CA . GLU A 1 93 ? -26.478 0.795 27.899 1.00 62.81 93 GLU A CA 1
ATOM 734 C C . GLU A 1 93 ? -27.882 0.201 28.167 1.00 62.81 93 GLU A C 1
ATOM 736 O O . GLU A 1 93 ? -28.795 0.941 28.555 1.00 62.81 93 GLU A O 1
ATOM 741 N N . ARG A 1 94 ? -28.088 -1.109 27.964 1.00 53.06 94 ARG A N 1
ATOM 742 C CA . ARG A 1 94 ? -29.384 -1.798 28.146 1.00 53.06 94 ARG A CA 1
ATOM 743 C C . ARG A 1 94 ? -29.514 -2.526 29.479 1.00 53.06 94 ARG A C 1
ATOM 745 O O . ARG A 1 94 ? -30.663 -2.549 29.983 1.00 53.06 94 ARG A O 1
#

Secondary structure (DSSP, 8-state):
------PPPHHHHHHHHHHHHHHHHHHHHT--HHHHHHHHHHHHHHHT-TT--HHHHHHHHHHHHHHHHHHHHHHHHHHHHHHHHHHHHHHHT-

Nearest PDB structures (foldseek):
  8oir-assembly1_Aa  TM=5.076E-01  e=4.291E+00  Homo sapiens
  3uum-assembly2_B  TM=3.884E-01  e=3.302E+00  Rattus norvegicus
  5c21-assembly1_B  TM=5.555E-01  e=9.415E+00  Escherichia coli

Solvent-accessible surface area (backbone atoms only — not comparable to full-atom values): 5417 Å² total; per-residue (Å²): 137,83,84,80,81,79,77,77,59,71,67,61,56,52,53,52,55,49,54,52,50,53,54,50,53,51,59,52,68,71,47,51,54,68,56,23,49,53,52,26,53,54,39,50,56,49,74,68,39,92,84,57,55,73,84,53,47,62,58,48,49,54,48,30,51,51,24,50,52,43,34,51,54,50,51,53,52,52,53,53,52,50,55,50,49,58,53,51,55,62,60,75,77,108

Mean predicted aligned error: 9.65 Å